Protein AF-A0A8J5LGC0-F1 (afdb_monomer_lite)

pLDDT: mean 91.52, std 15.5, range [35.91, 98.69]

Organism: Zingiber officinale (NCBI:txid94328)

Sequence (93 aa):
MKTRTLDRQVMDFKKVDAHVHQFKGSSASIGVQRVKNVCMAFRNYCEEMDHEGCLTCQQQLKQEYFLVKNKLETLFKLEQQIVAAGGSIPMMW

Structure (mmCIF, N/CA/C/O backbone):
data_AF-A0A8J5LGC0-F1
#
_entry.id   AF-A0A8J5LGC0-F1
#
loop_
_atom_site.group_PDB
_atom_site.id
_atom_site.type_symbol
_atom_site.label_atom_id
_atom_site.label_alt_id
_atom_site.label_comp_id
_atom_site.label_asym_id
_atom_site.label_entity_id
_atom_site.label_seq_id
_atom_site.pdbx_PDB_ins_code
_atom_site.Cartn_x
_atom_site.Cartn_y
_atom_site.Cartn_z
_atom_site.occupancy
_atom_site.B_iso_or_equiv
_atom_site.auth_seq_id
_atom_site.auth_comp_id
_atom_site.auth_asym_id
_atom_site.auth_atom_id
_atom_site.pdbx_PDB_model_num
ATOM 1 N N . MET A 1 1 ? -21.631 34.823 20.594 1.00 35.91 1 MET A N 1
ATOM 2 C CA . MET A 1 1 ? -20.811 33.595 20.688 1.00 35.91 1 MET A CA 1
ATOM 3 C C . MET A 1 1 ? -21.579 32.458 20.025 1.00 35.91 1 MET A C 1
ATOM 5 O O . MET A 1 1 ? -22.618 32.082 20.543 1.00 35.91 1 MET A O 1
ATOM 9 N N . LYS A 1 2 ? -21.156 31.982 18.846 1.00 38.91 2 LYS A N 1
ATOM 10 C CA . LYS A 1 2 ? -21.739 30.791 18.202 1.00 38.91 2 LYS A CA 1
ATOM 11 C C . LYS A 1 2 ? -20.823 29.613 18.508 1.00 38.91 2 LYS A C 1
ATOM 13 O O . LYS A 1 2 ? -19.723 29.540 17.967 1.00 38.91 2 LYS A O 1
ATOM 18 N N . THR A 1 3 ? -21.251 28.741 19.408 1.00 44.53 3 THR A N 1
ATOM 19 C CA . THR A 1 3 ? -20.627 27.443 19.656 1.00 44.53 3 THR A CA 1
ATOM 20 C C . THR A 1 3 ? -20.719 26.618 18.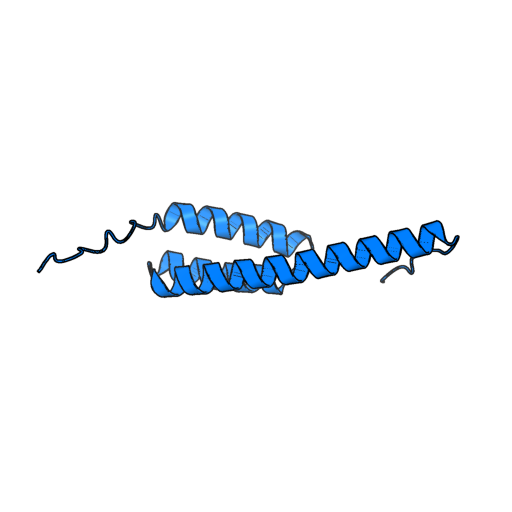374 1.00 44.53 3 THR A C 1
ATOM 22 O O . THR A 1 3 ? -21.795 26.199 17.960 1.00 44.53 3 THR A O 1
ATOM 25 N N . ARG A 1 4 ? -19.584 26.442 17.688 1.00 46.97 4 ARG A N 1
ATOM 26 C CA . ARG A 1 4 ? -19.451 25.453 16.617 1.00 46.97 4 ARG A CA 1
ATOM 27 C C . ARG A 1 4 ? -19.365 24.089 17.287 1.00 46.97 4 ARG A C 1
ATOM 29 O O . ARG A 1 4 ? -18.285 23.673 17.692 1.00 46.97 4 ARG A O 1
ATOM 36 N N . THR A 1 5 ? -20.496 23.419 17.443 1.00 47.62 5 THR A N 1
ATOM 37 C CA . THR A 1 5 ? -20.510 21.983 17.712 1.00 47.62 5 THR A CA 1
ATOM 38 C C . THR A 1 5 ? -19.909 21.325 16.472 1.00 47.62 5 THR A C 1
ATOM 40 O O . THR A 1 5 ? -20.521 21.330 15.407 1.00 47.62 5 THR A O 1
ATOM 43 N N . LEU A 1 6 ? -18.649 20.899 16.570 1.00 51.00 6 LEU A N 1
ATOM 44 C CA . LEU A 1 6 ? -17.970 20.133 15.533 1.00 51.00 6 LEU A CA 1
ATOM 45 C C . LEU A 1 6 ? -18.754 18.833 15.368 1.00 51.00 6 LEU A C 1
ATOM 47 O O . LEU A 1 6 ? -18.705 17.968 16.239 1.00 51.00 6 LEU A O 1
ATOM 51 N N . ASP A 1 7 ? -19.517 18.740 14.285 1.00 48.97 7 ASP A N 1
ATOM 52 C CA . ASP A 1 7 ? -20.157 17.511 13.842 1.00 48.97 7 ASP A CA 1
ATOM 53 C C . ASP A 1 7 ? -19.038 16.512 13.523 1.00 48.97 7 ASP A C 1
ATOM 55 O O . ASP A 1 7 ? -18.433 16.530 12.448 1.00 48.97 7 ASP A O 1
ATOM 59 N N . ARG A 1 8 ? -18.632 15.734 14.533 1.00 57.41 8 ARG A N 1
ATOM 60 C CA . ARG A 1 8 ? -17.638 14.677 14.383 1.00 57.41 8 ARG A CA 1
ATOM 61 C C . ARG A 1 8 ? -18.303 13.625 13.519 1.00 57.41 8 ARG A C 1
ATOM 63 O O . ARG A 1 8 ? -19.111 12.847 14.017 1.00 57.41 8 ARG A O 1
ATOM 70 N N . GLN A 1 9 ? -17.984 13.653 12.230 1.00 66.69 9 GLN A N 1
ATOM 71 C CA . GLN A 1 9 ? -18.472 12.689 11.258 1.00 66.69 9 GLN A CA 1
ATOM 72 C C . GLN A 1 9 ? -18.309 11.287 11.854 1.00 66.69 9 GLN A C 1
ATOM 74 O O . GLN A 1 9 ? -17.193 10.864 12.160 1.00 66.69 9 GLN A O 1
ATOM 79 N N . VAL A 1 10 ? -19.429 10.613 12.119 1.00 78.12 10 VAL A N 1
ATOM 80 C CA . VAL A 1 10 ? -19.415 9.309 12.782 1.00 78.12 10 VAL A CA 1
ATOM 81 C C . VAL A 1 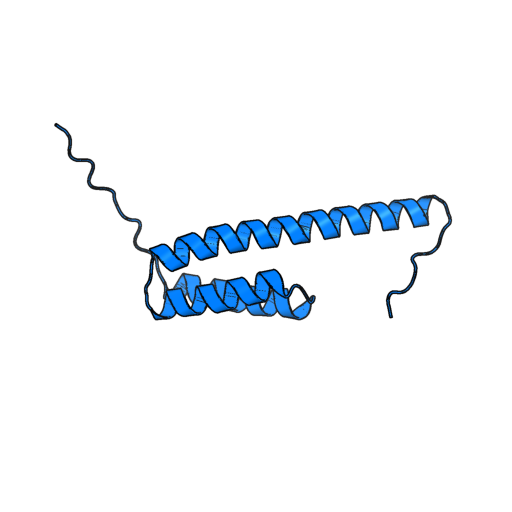10 ? -18.716 8.328 11.847 1.00 78.12 10 VAL A C 1
ATOM 83 O O . VAL A 1 10 ? -19.210 8.031 10.759 1.00 78.12 10 VAL A O 1
ATOM 86 N N . MET A 1 11 ? -17.531 7.866 12.245 1.00 85.38 11 MET A N 1
ATOM 87 C CA . MET A 1 11 ? -16.761 6.896 11.477 1.00 85.38 11 MET A CA 1
ATOM 88 C C . MET A 1 11 ? -17.402 5.514 11.616 1.00 85.38 11 MET A C 1
ATOM 90 O O . MET A 1 11 ? -17.516 4.978 12.716 1.00 85.38 11 MET A O 1
ATOM 94 N N . ASP A 1 12 ? -17.798 4.916 10.494 1.00 94.69 12 ASP A N 1
ATOM 95 C CA . ASP A 1 12 ? -18.198 3.510 10.450 1.00 94.69 12 ASP A CA 1
ATOM 96 C C . ASP A 1 12 ? -16.942 2.627 10.434 1.00 94.69 12 ASP A C 1
ATOM 98 O O . ASP A 1 12 ? -16.405 2.288 9.375 1.00 94.69 12 ASP A O 1
ATOM 102 N N . PHE A 1 13 ? -16.454 2.277 11.625 1.00 94.81 13 PHE A N 1
ATOM 103 C CA . PHE A 1 13 ? -15.238 1.480 11.799 1.00 94.81 13 PHE A CA 1
ATOM 104 C C . PHE A 1 13 ? -15.297 0.120 11.096 1.00 94.81 13 PHE A C 1
ATOM 106 O O . PHE A 1 13 ? -14.278 -0.338 10.587 1.00 94.81 13 PHE A O 1
ATOM 113 N N . LYS A 1 14 ? -16.476 -0.513 10.995 1.00 96.31 14 LYS A N 1
ATOM 114 C CA . LYS A 1 14 ? -16.615 -1.807 10.305 1.00 96.31 14 LYS A CA 1
ATOM 115 C C . LYS A 1 14 ? -16.402 -1.655 8.807 1.00 96.31 14 LYS A C 1
ATOM 117 O O . LYS A 1 14 ? -15.697 -2.454 8.191 1.00 96.31 14 LYS A O 1
ATOM 122 N N . LYS A 1 15 ? -16.993 -0.615 8.217 1.00 97.25 15 LYS A N 1
ATOM 123 C CA . LYS A 1 15 ? -16.797 -0.309 6.799 1.00 97.25 15 LYS A CA 1
ATOM 124 C C . LYS A 1 15 ? -15.347 0.079 6.505 1.00 97.25 15 LYS A C 1
ATOM 126 O O . LYS A 1 15 ? -14.796 -0.355 5.494 1.00 97.25 15 LYS A O 1
ATOM 131 N N . VAL A 1 16 ? -14.722 0.864 7.385 1.00 96.94 16 VAL A N 1
ATOM 132 C CA . VAL A 1 16 ? -13.303 1.227 7.255 1.00 96.94 16 VAL A CA 1
ATOM 133 C C . VAL A 1 16 ? -12.412 -0.015 7.347 1.00 96.94 16 VAL A C 1
ATOM 135 O O . VAL A 1 16 ? -11.604 -0.219 6.440 1.00 96.94 16 VAL A O 1
ATOM 138 N N . ASP A 1 17 ? -12.596 -0.885 8.349 1.00 98.00 17 ASP A N 1
ATOM 139 C CA . ASP A 1 17 ? -11.805 -2.118 8.496 1.00 98.00 17 ASP A CA 1
ATOM 140 C C . ASP A 1 17 ? -11.895 -3.006 7.251 1.00 98.00 17 ASP A C 1
ATOM 142 O O . ASP A 1 17 ? -10.870 -3.462 6.746 1.00 98.00 17 ASP A O 1
ATOM 146 N N . ALA A 1 18 ? -13.097 -3.190 6.691 1.00 98.38 18 ALA A N 1
ATOM 147 C CA . ALA A 1 18 ? -13.290 -3.994 5.485 1.00 98.38 18 ALA A CA 1
ATOM 148 C C . ALA A 1 18 ? -12.474 -3.459 4.292 1.00 98.38 18 ALA A C 1
ATOM 150 O O . ALA A 1 18 ? -11.793 -4.226 3.602 1.00 98.38 18 ALA A O 1
ATOM 151 N N . HIS A 1 19 ? -12.482 -2.140 4.070 1.00 98.25 19 HIS A N 1
ATOM 152 C CA . HIS A 1 19 ? -11.685 -1.516 3.012 1.00 98.25 19 HIS A CA 1
ATOM 153 C C . HIS A 1 19 ? -10.178 -1.637 3.270 1.00 98.25 19 HIS A C 1
ATOM 155 O O . HIS A 1 19 ? -9.412 -1.956 2.357 1.00 98.25 19 HIS A O 1
ATOM 161 N N . VAL A 1 20 ? -9.740 -1.424 4.512 1.00 98.38 20 VAL A N 1
ATOM 162 C CA . VAL A 1 20 ? -8.327 -1.544 4.895 1.00 98.38 20 VAL A CA 1
ATOM 163 C C . VAL A 1 20 ? -7.851 -2.995 4.774 1.00 98.38 20 VAL A C 1
ATOM 165 O O . VAL A 1 20 ? -6.734 -3.236 4.317 1.00 98.38 20 VAL A O 1
ATOM 168 N N . HIS A 1 21 ? -8.690 -3.974 5.113 1.00 98.31 21 HIS A N 1
ATOM 169 C CA . HIS A 1 21 ? -8.391 -5.394 4.958 1.00 98.31 21 HIS A CA 1
ATOM 170 C C . HIS A 1 21 ? -8.171 -5.771 3.492 1.00 98.31 21 HIS A C 1
ATOM 172 O O . HIS A 1 21 ? -7.173 -6.420 3.166 1.00 98.31 21 HIS A O 1
ATOM 178 N N . GLN A 1 22 ? -9.057 -5.321 2.600 1.00 98.62 22 GLN A N 1
ATOM 179 C CA . GLN A 1 22 ? -8.891 -5.526 1.163 1.00 98.62 22 GLN A CA 1
ATOM 180 C C . GLN A 1 22 ? -7.585 -4.888 0.671 1.00 98.62 22 GLN A C 1
ATOM 182 O O . GLN A 1 22 ? -6.802 -5.529 -0.030 1.00 98.62 22 GLN A O 1
ATOM 187 N N . PHE A 1 23 ? -7.302 -3.653 1.089 1.00 98.12 23 PHE A N 1
ATOM 188 C CA . PHE A 1 23 ? -6.102 -2.935 0.663 1.00 98.12 23 PHE A CA 1
ATOM 189 C C . PHE A 1 23 ? -4.800 -3.554 1.203 1.00 98.12 23 PHE A C 1
ATOM 191 O O . PHE A 1 23 ? -3.789 -3.595 0.495 1.00 98.12 23 PHE A O 1
ATOM 198 N N . LYS A 1 24 ? -4.832 -4.133 2.412 1.00 98.56 24 LYS A N 1
ATOM 199 C CA . LYS A 1 24 ? -3.752 -4.972 2.958 1.00 98.56 24 LYS A CA 1
ATOM 200 C C . LYS A 1 24 ? -3.463 -6.158 2.038 1.00 98.56 24 LYS A C 1
ATOM 202 O O . LYS A 1 24 ? -2.304 -6.427 1.736 1.00 98.56 24 LYS A O 1
ATOM 207 N N . GLY A 1 25 ? -4.508 -6.866 1.603 1.00 98.31 25 GLY A N 1
ATOM 208 C CA . GLY A 1 25 ? -4.384 -8.009 0.696 1.00 98.31 25 GLY A CA 1
ATOM 209 C C . GLY A 1 25 ? -3.767 -7.611 -0.645 1.00 98.31 25 GLY A C 1
ATOM 210 O O . GLY A 1 25 ? -2.761 -8.188 -1.058 1.00 98.31 25 GLY A O 1
ATOM 211 N N . SER A 1 26 ? -4.305 -6.565 -1.276 1.00 98.12 26 SER A N 1
ATOM 212 C CA . SER A 1 26 ? -3.794 -6.064 -2.556 1.00 98.12 26 SER A CA 1
ATOM 213 C C . SER A 1 26 ? -2.334 -5.613 -2.464 1.00 98.12 26 SER A C 1
ATOM 215 O O . SER A 1 26 ? -1.520 -6.027 -3.282 1.00 98.12 26 SER A O 1
ATOM 217 N N . SER A 1 27 ? -1.961 -4.823 -1.452 1.00 98.31 27 SER A N 1
ATOM 218 C CA . SER A 1 27 ? -0.572 -4.358 -1.286 1.00 98.31 27 SER A CA 1
ATOM 219 C C . SER A 1 27 ? 0.413 -5.498 -1.010 1.00 98.31 27 SER A C 1
ATOM 221 O O . SER A 1 27 ? 1.521 -5.487 -1.547 1.00 98.31 27 SER A O 1
ATOM 223 N N . ALA A 1 28 ? 0.010 -6.514 -0.240 1.00 98.12 28 ALA A N 1
ATOM 224 C CA . ALA A 1 28 ? 0.824 -7.707 -0.020 1.00 98.12 28 ALA A CA 1
ATOM 225 C C . ALA A 1 28 ? 1.080 -8.490 -1.320 1.00 98.12 28 ALA A C 1
ATOM 227 O O . ALA A 1 28 ? 2.210 -8.922 -1.539 1.00 98.12 28 ALA A O 1
ATOM 228 N N . SER A 1 29 ? 0.068 -8.627 -2.188 1.00 98.25 29 SER A N 1
ATOM 229 C CA . SER A 1 29 ? 0.165 -9.409 -3.434 1.00 98.25 29 SER A CA 1
ATOM 230 C C . SER A 1 29 ? 1.210 -8.891 -4.430 1.00 98.25 29 SER A C 1
ATOM 232 O O . SER A 1 29 ? 1.753 -9.669 -5.205 1.00 98.25 29 SER A O 1
ATOM 234 N N . ILE A 1 30 ? 1.533 -7.595 -4.367 1.00 95.75 30 ILE A N 1
ATOM 235 C CA . ILE A 1 30 ? 2.536 -6.933 -5.217 1.00 95.75 30 ILE A CA 1
ATOM 236 C C . ILE A 1 30 ? 3.798 -6.523 -4.438 1.00 95.75 30 ILE A C 1
ATOM 238 O O . ILE A 1 30 ? 4.571 -5.683 -4.889 1.00 95.75 30 ILE A O 1
ATOM 242 N N . GLY A 1 31 ? 3.997 -7.065 -3.233 1.00 96.31 31 GLY A N 1
ATOM 243 C CA . GLY A 1 31 ? 5.221 -6.851 -2.454 1.00 96.31 31 GLY A CA 1
ATOM 244 C C . GLY A 1 31 ? 5.362 -5.475 -1.787 1.00 96.31 31 GLY A C 1
ATOM 245 O O . GLY A 1 31 ? 6.426 -5.164 -1.253 1.00 96.31 31 GLY A O 1
ATOM 246 N N . VAL A 1 32 ? 4.313 -4.650 -1.728 1.00 97.81 32 VAL A N 1
ATOM 247 C CA . VAL A 1 32 ? 4.370 -3.304 -1.126 1.00 97.81 32 VAL A CA 1
ATOM 248 C C . VAL A 1 32 ? 4.212 -3.381 0.399 1.00 97.81 32 VAL A C 1
ATOM 250 O O . VAL A 1 32 ? 3.160 -3.087 0.972 1.00 97.81 32 VAL A O 1
ATOM 253 N N . GLN A 1 33 ? 5.287 -3.776 1.087 1.00 97.81 33 GLN A N 1
ATOM 254 C CA . GLN A 1 33 ? 5.259 -4.059 2.530 1.00 97.81 33 GLN A CA 1
ATOM 255 C C . GLN A 1 33 ? 4.930 -2.841 3.406 1.00 97.81 33 GLN A C 1
ATOM 257 O O . GLN A 1 33 ? 4.247 -2.994 4.415 1.00 97.81 33 GLN A O 1
ATOM 262 N N . ARG A 1 34 ? 5.372 -1.629 3.041 1.00 98.38 34 ARG A N 1
ATOM 263 C CA . ARG A 1 34 ? 5.120 -0.423 3.856 1.00 98.38 34 ARG A CA 1
ATOM 264 C C . ARG A 1 34 ? 3.626 -0.101 3.950 1.00 98.38 34 ARG A C 1
ATOM 266 O O . ARG A 1 34 ? 3.113 0.074 5.049 1.00 98.38 34 ARG A O 1
ATOM 273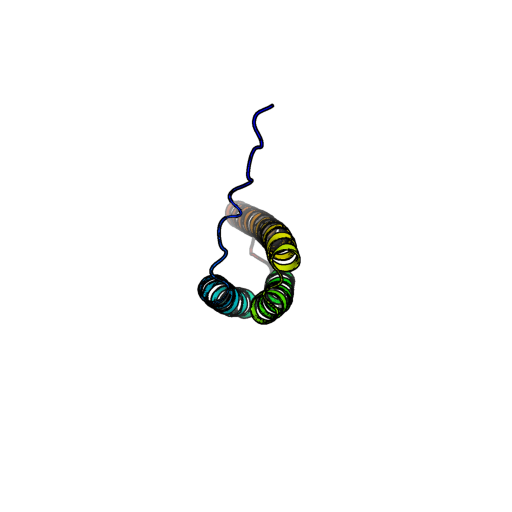 N N . VAL A 1 35 ? 2.917 -0.136 2.818 1.00 98.62 35 VAL A N 1
ATOM 274 C CA . VAL A 1 35 ? 1.452 0.018 2.771 1.00 98.62 35 VAL A CA 1
ATOM 275 C C . VAL A 1 35 ? 0.770 -1.099 3.563 1.00 98.62 35 VAL A C 1
ATOM 277 O O . VAL A 1 35 ? -0.067 -0.808 4.415 1.00 98.62 35 VAL A O 1
ATOM 280 N N . LYS A 1 36 ? 1.182 -2.361 3.361 1.00 98.62 36 LYS A N 1
ATOM 281 C CA . LYS A 1 36 ? 0.651 -3.514 4.109 1.00 98.62 36 LYS A CA 1
ATOM 282 C C . LYS A 1 36 ? 0.748 -3.306 5.623 1.00 98.62 36 LYS A C 1
ATOM 284 O O . LYS A 1 36 ? -0.217 -3.562 6.340 1.00 98.62 36 LYS A O 1
ATOM 289 N N . ASN A 1 37 ? 1.899 -2.846 6.107 1.00 98.56 37 ASN A N 1
ATOM 290 C CA . ASN A 1 37 ? 2.156 -2.662 7.533 1.00 98.56 37 ASN A CA 1
ATOM 291 C C . ASN A 1 37 ? 1.301 -1.535 8.128 1.00 98.56 37 ASN A C 1
ATOM 293 O O . ASN A 1 37 ? 0.744 -1.717 9.208 1.00 98.56 37 ASN A O 1
ATOM 297 N N . VAL A 1 38 ? 1.120 -0.420 7.409 1.00 98.69 38 VAL A N 1
ATOM 298 C CA . VAL A 1 38 ? 0.190 0.638 7.840 1.00 98.69 38 VAL A CA 1
ATOM 299 C C . VAL A 1 38 ? -1.246 0.116 7.871 1.00 98.69 38 VAL A C 1
ATOM 301 O O . VAL A 1 38 ? -1.961 0.378 8.833 1.00 98.69 38 VAL A O 1
ATOM 304 N N . CYS A 1 39 ? -1.667 -0.679 6.879 1.00 98.69 39 CYS A N 1
ATOM 305 C CA . CYS A 1 39 ? -2.984 -1.312 6.915 1.00 98.69 39 CYS A CA 1
ATOM 306 C C . CYS A 1 39 ? -3.158 -2.196 8.152 1.00 98.69 39 CYS A C 1
ATOM 308 O O . CYS A 1 39 ? -4.212 -2.146 8.768 1.00 98.69 39 CYS A O 1
ATOM 310 N N . MET A 1 40 ? -2.153 -2.986 8.541 1.00 98.44 40 MET A N 1
ATOM 311 C CA . MET A 1 40 ? -2.238 -3.807 9.756 1.00 98.44 40 MET A CA 1
ATOM 312 C C . MET A 1 40 ? -2.489 -2.958 11.008 1.00 98.44 40 MET A C 1
ATOM 314 O O . MET A 1 40 ? -3.408 -3.270 11.756 1.00 98.44 40 MET A O 1
ATOM 318 N N . ALA A 1 41 ? -1.732 -1.871 11.200 1.00 98.44 41 ALA A N 1
ATOM 319 C CA . ALA A 1 41 ? -1.930 -0.965 12.334 1.00 98.44 41 ALA A CA 1
ATOM 320 C C . ALA A 1 41 ? -3.310 -0.285 12.300 1.00 98.44 41 ALA A C 1
ATOM 322 O O . ALA A 1 41 ? -3.999 -0.222 13.311 1.00 98.44 41 ALA A O 1
ATOM 323 N N . PHE A 1 42 ? -3.751 0.159 11.121 1.00 98.56 42 PHE A N 1
ATOM 324 C CA . PHE A 1 42 ? -5.055 0.800 10.949 1.00 98.56 42 PHE A CA 1
ATOM 325 C C . PHE A 1 42 ? -6.204 -0.146 11.343 1.00 98.56 42 PHE A C 1
ATOM 327 O O . PHE A 1 42 ? -7.139 0.267 12.024 1.00 98.56 42 PHE A O 1
ATOM 334 N N . ARG A 1 43 ? -6.124 -1.436 10.996 1.00 98.31 43 ARG A N 1
ATOM 335 C CA . ARG A 1 43 ? -7.144 -2.413 11.414 1.00 98.31 43 ARG A CA 1
ATOM 336 C C . ARG A 1 43 ? -7.240 -2.540 12.934 1.00 98.31 43 ARG A C 1
ATOM 338 O O . ARG A 1 43 ? -8.350 -2.524 13.452 1.00 98.31 43 ARG A O 1
ATOM 345 N N . ASN A 1 44 ? -6.107 -2.560 13.638 1.00 98.31 44 ASN A N 1
ATOM 346 C CA . ASN A 1 44 ? -6.099 -2.597 15.104 1.00 98.31 44 ASN A CA 1
ATOM 347 C C . ASN A 1 44 ? -6.839 -1.381 15.692 1.00 98.31 44 ASN A C 1
ATOM 349 O O . ASN A 1 44 ? -7.714 -1.547 16.534 1.00 98.31 44 ASN A O 1
ATOM 353 N N . TYR A 1 45 ? -6.592 -0.173 15.172 1.00 98.19 45 TYR A N 1
ATOM 354 C CA . TYR A 1 45 ? -7.322 1.024 15.613 1.00 98.19 45 TYR A CA 1
ATOM 355 C C . TYR A 1 45 ? -8.813 1.004 15.247 1.00 98.19 45 TYR A C 1
ATOM 357 O O . TYR A 1 45 ? -9.625 1.587 15.962 1.00 98.19 45 TYR A O 1
ATOM 365 N N . CYS A 1 46 ? -9.206 0.328 14.160 1.00 96.75 46 CYS A N 1
ATOM 366 C CA . CYS A 1 46 ? -10.624 0.126 13.847 1.00 96.75 46 CYS A CA 1
ATOM 367 C C . CYS A 1 46 ? -11.298 -0.806 14.863 1.00 96.75 46 CYS A C 1
ATOM 369 O O . CYS A 1 46 ? -12.430 -0.545 15.268 1.00 96.75 46 CYS A O 1
ATOM 371 N N . GLU A 1 47 ? -10.608 -1.872 15.275 1.00 96.75 47 GLU A N 1
ATOM 372 C CA . GLU A 1 47 ? -11.077 -2.825 16.289 1.00 96.75 47 GLU A CA 1
ATOM 373 C C . GLU A 1 47 ? -11.196 -2.163 17.673 1.00 96.75 47 GLU A C 1
ATOM 375 O O . GLU A 1 47 ? -12.182 -2.380 18.376 1.00 96.75 47 GLU A O 1
ATOM 380 N N . GLU A 1 48 ? -10.250 -1.288 18.022 1.00 97.25 48 GLU A N 1
ATOM 381 C CA . GLU A 1 48 ? -10.257 -0.487 19.256 1.00 97.25 48 GLU A CA 1
ATOM 382 C C . GLU A 1 48 ? -11.220 0.716 19.203 1.00 97.25 48 GLU A C 1
ATOM 384 O O . GLU A 1 48 ? -11.407 1.404 20.206 1.00 97.25 48 GLU A O 1
ATOM 389 N N . MET A 1 49 ? -11.843 0.979 18.046 1.00 94.75 49 MET A N 1
ATOM 390 C CA . MET A 1 49 ? -12.651 2.178 17.780 1.00 94.75 49 MET A CA 1
ATOM 391 C C . MET A 1 49 ? -11.900 3.494 18.072 1.00 94.75 49 MET A C 1
ATOM 393 O O . MET A 1 49 ? -12.506 4.524 18.394 1.00 94.75 49 MET A O 1
ATOM 397 N N . ASP A 1 50 ? -10.573 3.481 17.925 1.00 95.88 50 ASP A N 1
ATOM 398 C CA . ASP A 1 50 ? -9.724 4.655 18.079 1.00 95.88 50 ASP A CA 1
ATOM 399 C C . ASP A 1 50 ? -9.770 5.501 16.804 1.00 95.88 50 ASP A C 1
ATOM 401 O O . ASP A 1 50 ? -9.089 5.270 15.802 1.00 95.88 50 ASP A O 1
ATOM 405 N N . HIS A 1 51 ? -10.598 6.535 16.857 1.00 94.06 51 HIS A N 1
ATOM 406 C CA . HIS A 1 51 ? -10.771 7.481 15.767 1.00 94.06 51 HIS A CA 1
ATOM 407 C C . HIS A 1 51 ? -9.507 8.307 15.467 1.00 94.06 51 HIS A C 1
ATOM 409 O O . HIS A 1 51 ? -9.286 8.669 14.312 1.00 94.06 51 HIS A O 1
ATOM 415 N N . GLU A 1 52 ? -8.708 8.674 16.472 1.00 95.75 52 GLU A N 1
ATOM 416 C CA . GLU A 1 52 ? -7.498 9.480 16.254 1.00 95.75 52 GLU A CA 1
ATOM 417 C C . GLU A 1 52 ? -6.388 8.620 15.641 1.00 95.75 52 GLU A C 1
ATOM 419 O O . GLU A 1 52 ? -5.768 9.024 14.649 1.00 95.75 52 GLU A O 1
ATOM 424 N N . GLY A 1 53 ? -6.227 7.393 16.145 1.00 97.25 53 GLY A N 1
ATOM 425 C CA . GLY A 1 53 ? -5.377 6.368 15.545 1.00 97.25 53 GLY A CA 1
ATOM 426 C C . GLY A 1 53 ? -5.767 6.079 14.093 1.00 97.25 53 GLY A C 1
ATOM 427 O O . GLY A 1 53 ? -4.919 6.117 13.198 1.00 97.25 53 GLY A O 1
ATOM 428 N N . CYS A 1 54 ? -7.065 5.918 13.813 1.00 97.25 54 CYS A N 1
ATOM 429 C CA . CYS A 1 54 ? -7.582 5.721 12.455 1.00 97.25 54 CYS A CA 1
ATOM 430 C C . CYS A 1 54 ? -7.257 6.888 11.509 1.00 97.25 54 CYS A C 1
ATOM 432 O O . CYS A 1 54 ? -6.820 6.664 10.378 1.00 97.25 54 CYS A O 1
ATOM 434 N N . LEU A 1 55 ? -7.438 8.140 11.945 1.00 96.31 55 LEU A N 1
ATOM 435 C CA . LEU A 1 55 ? -7.096 9.315 11.133 1.00 96.31 55 LEU A CA 1
ATOM 436 C C . LEU A 1 55 ? -5.588 9.416 10.870 1.00 96.31 55 LEU A C 1
ATOM 438 O O . LEU A 1 55 ? -5.168 9.710 9.747 1.00 96.31 55 LEU A O 1
ATOM 442 N N . THR A 1 56 ? -4.775 9.125 11.883 1.00 98.00 56 THR A N 1
ATOM 443 C CA . THR A 1 56 ? -3.314 9.103 11.760 1.00 98.00 56 THR A CA 1
ATOM 444 C C . THR A 1 56 ? -2.874 8.047 10.750 1.00 98.00 56 THR A C 1
ATOM 446 O O . THR A 1 56 ? -2.127 8.348 9.812 1.00 98.00 56 THR A O 1
ATOM 449 N N . CYS A 1 57 ? -3.400 6.826 10.863 1.00 98.25 57 CYS A N 1
ATOM 450 C CA . CYS A 1 57 ? -3.129 5.761 9.907 1.00 98.25 57 CYS A CA 1
ATOM 451 C C . CYS A 1 57 ? -3.649 6.082 8.506 1.00 98.25 57 CYS A C 1
ATOM 453 O O . CYS A 1 57 ? -2.976 5.757 7.532 1.00 98.25 57 CYS A O 1
ATOM 455 N N . GLN A 1 58 ? -4.794 6.754 8.362 1.00 97.25 58 GLN A N 1
ATOM 456 C CA . GLN A 1 58 ? -5.291 7.184 7.054 1.00 97.25 58 GLN A CA 1
ATOM 457 C C . GLN A 1 58 ? -4.296 8.122 6.357 1.00 97.25 58 GLN A C 1
ATOM 459 O O . GLN A 1 58 ? -4.043 7.978 5.156 1.00 97.25 58 GLN A O 1
ATOM 464 N N . GLN A 1 59 ? -3.719 9.070 7.097 1.00 98.31 59 GLN A N 1
ATOM 465 C CA . GLN A 1 59 ? -2.725 9.990 6.555 1.00 98.31 59 GLN A CA 1
ATOM 466 C C . GLN A 1 59 ? -1.433 9.259 6.165 1.00 98.31 59 GLN A C 1
ATOM 468 O O . GLN A 1 59 ? -0.929 9.459 5.057 1.00 98.31 59 GLN A O 1
ATOM 473 N N . GLN A 1 60 ? -0.937 8.368 7.025 1.00 98.56 60 GLN A N 1
ATOM 474 C CA . GLN A 1 60 ? 0.238 7.541 6.729 1.00 98.56 60 GLN A CA 1
ATOM 475 C C . GLN A 1 60 ? 0.001 6.636 5.515 1.00 98.56 60 GLN A C 1
ATOM 477 O O . GLN A 1 60 ? 0.850 6.535 4.634 1.00 98.56 60 GLN A O 1
ATOM 482 N N . LEU A 1 61 ? -1.183 6.029 5.411 1.00 98.44 61 LEU A N 1
ATOM 483 C CA . LEU A 1 61 ? -1.535 5.133 4.315 1.00 98.44 61 LEU A CA 1
ATOM 484 C C . LEU A 1 61 ? -1.505 5.863 2.969 1.00 98.44 61 LEU A C 1
ATOM 486 O O . LEU A 1 61 ? -0.968 5.336 1.995 1.00 98.44 61 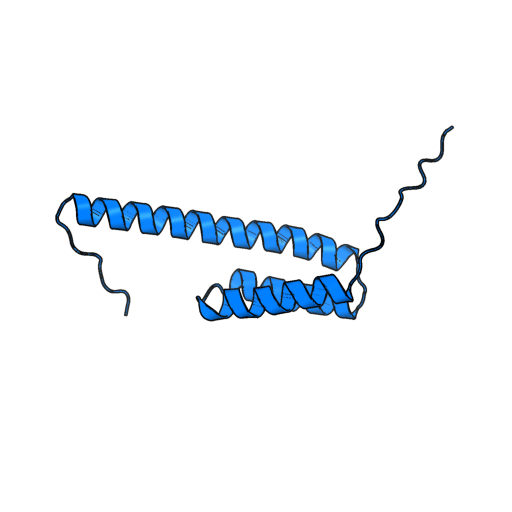LEU A O 1
ATOM 490 N N . LYS A 1 62 ? -2.023 7.099 2.925 1.00 98.50 62 LYS A N 1
ATOM 491 C CA . LYS A 1 62 ? -1.922 7.967 1.743 1.00 98.50 62 LYS A CA 1
ATOM 492 C C . LYS A 1 62 ? -0.466 8.266 1.394 1.00 98.50 62 LYS A C 1
ATOM 494 O O . LYS A 1 62 ? -0.100 8.156 0.228 1.00 98.50 62 LYS A O 1
ATOM 499 N N . GLN A 1 63 ? 0.361 8.628 2.375 1.00 98.69 63 GLN A N 1
ATOM 500 C CA . GLN A 1 63 ? 1.776 8.941 2.146 1.00 98.69 63 GLN A CA 1
ATOM 501 C C . GLN A 1 63 ? 2.537 7.744 1.569 1.00 98.69 63 GLN A C 1
ATOM 503 O O . GLN A 1 63 ? 3.215 7.880 0.551 1.00 98.69 63 GLN A O 1
ATOM 508 N N . GLU A 1 64 ? 2.379 6.564 2.168 1.00 98.62 64 GLU A N 1
ATOM 509 C CA . GLU A 1 64 ? 3.030 5.335 1.710 1.00 98.62 64 GLU A CA 1
ATOM 510 C C . GLU A 1 64 ? 2.558 4.911 0.318 1.00 98.62 64 GLU A C 1
ATOM 512 O O . GLU A 1 64 ? 3.368 4.519 -0.526 1.00 98.62 64 GLU A O 1
ATOM 517 N N . TYR A 1 65 ? 1.258 5.051 0.047 1.00 98.44 65 TYR A N 1
ATOM 518 C CA . TYR A 1 65 ? 0.691 4.803 -1.274 1.00 98.44 65 TYR A CA 1
ATOM 519 C C . TYR A 1 65 ? 1.275 5.743 -2.338 1.00 98.44 65 TYR A C 1
ATOM 521 O O . TYR A 1 65 ? 1.726 5.280 -3.386 1.00 98.44 65 TYR A O 1
ATOM 529 N N . PHE A 1 66 ? 1.310 7.054 -2.084 1.00 98.69 66 PHE A N 1
ATOM 530 C CA . PHE A 1 66 ? 1.869 8.005 -3.047 1.00 98.69 66 PHE A CA 1
ATOM 531 C C . PHE A 1 66 ? 3.366 7.796 -3.253 1.00 98.69 66 PHE A C 1
ATOM 533 O O . PHE A 1 66 ? 3.848 7.892 -4.380 1.00 98.69 66 PHE A O 1
ATOM 540 N N . LEU A 1 67 ? 4.101 7.450 -2.195 1.00 98.56 67 LEU A N 1
ATOM 541 C CA . LEU A 1 67 ? 5.523 7.159 -2.301 1.00 98.56 67 LEU A CA 1
ATOM 542 C C . LEU A 1 67 ? 5.789 5.976 -3.237 1.00 98.56 67 LEU A C 1
ATOM 544 O O . LEU A 1 67 ? 6.628 6.088 -4.131 1.00 98.56 67 LEU A O 1
ATOM 548 N N . VAL A 1 68 ? 5.091 4.850 -3.052 1.00 98.12 68 VAL A N 1
ATOM 549 C CA . VAL A 1 68 ? 5.285 3.687 -3.930 1.00 98.12 68 VAL A CA 1
ATOM 550 C C . VAL A 1 68 ? 4.780 3.960 -5.344 1.00 98.12 68 VAL A C 1
ATOM 552 O O . VAL A 1 68 ? 5.469 3.609 -6.297 1.00 98.12 68 VAL A O 1
ATOM 555 N N . LYS A 1 69 ? 3.642 4.649 -5.493 1.00 98.31 69 LYS A N 1
ATOM 556 C CA . LYS A 1 69 ? 3.092 5.030 -6.797 1.00 98.31 69 LYS A CA 1
ATOM 557 C C . LYS A 1 69 ? 4.108 5.838 -7.602 1.00 98.31 69 LYS A C 1
ATOM 559 O O . LYS A 1 69 ? 4.452 5.437 -8.707 1.00 98.31 69 LYS A O 1
ATOM 564 N N . ASN A 1 70 ? 4.654 6.905 -7.021 1.00 98.62 70 ASN A N 1
ATOM 565 C CA . ASN A 1 70 ? 5.614 7.769 -7.706 1.00 98.62 70 ASN A CA 1
ATOM 566 C C . ASN A 1 70 ? 6.903 7.015 -8.072 1.00 98.62 70 ASN A C 1
ATOM 568 O O . ASN A 1 70 ? 7.487 7.250 -9.131 1.00 98.62 70 ASN A O 1
ATOM 572 N N . LYS A 1 71 ? 7.353 6.090 -7.211 1.00 97.88 71 LYS A N 1
ATOM 573 C CA . LYS A 1 71 ? 8.520 5.243 -7.494 1.00 97.88 71 LYS A CA 1
ATOM 574 C C . LYS A 1 71 ? 8.261 4.284 -8.653 1.00 97.88 71 LYS A C 1
ATOM 576 O O . LYS A 1 71 ? 9.122 4.163 -9.516 1.00 97.88 71 LYS A O 1
ATOM 581 N N . LEU A 1 72 ? 7.093 3.643 -8.690 1.00 97.25 72 LEU A N 1
ATOM 582 C CA . LEU A 1 72 ? 6.701 2.748 -9.781 1.00 97.25 72 LEU A CA 1
ATOM 583 C C . LEU A 1 72 ? 6.525 3.509 -11.098 1.00 97.25 72 LEU A C 1
ATOM 585 O O . LEU A 1 72 ? 7.050 3.080 -12.116 1.00 97.25 72 LEU A O 1
ATOM 589 N N . GLU A 1 73 ? 5.873 4.673 -11.081 1.00 98.50 73 GLU A N 1
ATOM 590 C CA . GLU A 1 73 ? 5.756 5.540 -12.262 1.00 98.50 73 GLU A CA 1
ATOM 591 C C . GLU A 1 73 ? 7.134 5.954 -12.798 1.00 98.50 73 GLU A C 1
ATOM 593 O O . GLU A 1 73 ? 7.374 5.913 -14.005 1.00 98.50 73 GLU A O 1
ATOM 598 N N . THR A 1 74 ? 8.063 6.301 -11.903 1.00 98.50 74 THR A N 1
ATOM 599 C CA . THR A 1 74 ? 9.450 6.613 -12.276 1.00 98.50 74 THR A CA 1
ATOM 600 C C . THR A 1 74 ? 10.159 5.397 -12.870 1.00 98.50 74 THR A C 1
ATOM 602 O O . THR A 1 74 ? 10.809 5.528 -13.904 1.00 98.50 74 THR A O 1
ATOM 605 N N . LEU A 1 75 ? 10.015 4.221 -12.253 1.00 96.75 75 LEU A N 1
ATOM 606 C CA . LEU A 1 75 ? 10.606 2.975 -12.740 1.00 96.75 75 LEU A CA 1
ATOM 607 C C . LEU A 1 75 ? 10.103 2.642 -14.149 1.00 96.75 75 LEU A C 1
ATOM 609 O O . LEU A 1 75 ? 10.912 2.485 -15.056 1.00 96.75 75 LEU A O 1
ATOM 613 N N . PHE A 1 76 ? 8.786 2.638 -14.363 1.00 96.56 76 PHE A N 1
ATOM 614 C CA . PHE A 1 76 ? 8.198 2.348 -15.673 1.00 96.56 76 PHE A CA 1
ATOM 615 C C . PHE A 1 76 ? 8.623 3.359 -16.737 1.00 96.56 76 PHE A C 1
ATOM 617 O O . PHE A 1 76 ? 8.879 2.986 -17.881 1.00 96.56 76 PHE A O 1
ATOM 624 N N . LYS A 1 77 ? 8.756 4.641 -16.374 1.00 98.25 77 LYS A N 1
ATOM 625 C CA . LYS A 1 77 ? 9.276 5.659 -17.292 1.00 98.25 77 LYS A CA 1
ATOM 626 C C . LYS A 1 77 ? 10.723 5.371 -17.702 1.00 98.25 7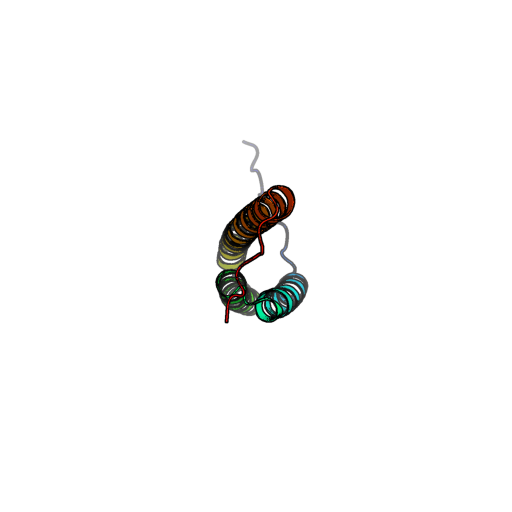7 LYS A C 1
ATOM 628 O O . LYS A 1 77 ? 11.057 5.537 -18.873 1.00 98.25 77 LYS A O 1
ATOM 633 N N . LEU A 1 78 ? 11.573 4.943 -16.768 1.00 97.31 78 LEU A N 1
ATOM 634 C CA . LEU A 1 78 ? 12.953 4.554 -17.069 1.00 97.31 78 LEU A CA 1
ATOM 635 C C . LEU A 1 78 ? 13.002 3.306 -17.955 1.00 97.31 78 LEU A C 1
ATOM 637 O O . LEU A 1 78 ? 13.750 3.285 -18.928 1.00 97.31 78 LEU A O 1
ATOM 641 N N . GLU A 1 79 ? 12.172 2.300 -17.677 1.00 96.69 79 GLU A N 1
ATOM 642 C CA . GLU A 1 79 ? 12.080 1.096 -18.509 1.00 96.69 79 GLU A CA 1
ATOM 643 C C . GLU A 1 79 ? 11.674 1.439 -19.950 1.00 96.69 79 GLU A C 1
ATOM 645 O O . GLU A 1 79 ? 12.330 1.024 -20.906 1.00 96.69 79 GLU A O 1
ATOM 650 N N . GLN A 1 80 ? 10.654 2.283 -20.122 1.00 97.62 80 GLN A N 1
ATOM 651 C CA . GLN A 1 80 ? 10.240 2.763 -21.441 1.00 97.62 80 GLN A CA 1
ATOM 652 C C . GLN A 1 80 ? 11.370 3.495 -22.176 1.00 97.62 80 GLN A C 1
ATOM 654 O O . GLN A 1 80 ? 11.542 3.298 -23.377 1.00 97.62 80 GLN A O 1
ATOM 659 N N . GLN A 1 81 ? 12.158 4.315 -21.473 1.00 97.94 81 GLN A N 1
ATOM 660 C CA . GLN A 1 81 ? 13.301 5.021 -22.058 1.00 97.94 81 GLN A CA 1
ATOM 661 C C . GLN A 1 81 ? 14.418 4.067 -22.493 1.00 97.94 81 GLN A C 1
ATOM 663 O O . GLN A 1 81 ? 14.969 4.245 -23.577 1.00 97.94 81 GLN A O 1
ATOM 668 N N . ILE A 1 82 ? 14.730 3.046 -21.687 1.00 97.25 82 ILE A N 1
ATOM 669 C CA . ILE A 1 82 ? 15.733 2.026 -22.027 1.00 97.25 82 ILE A CA 1
ATOM 670 C C . ILE A 1 82 ? 15.322 1.290 -23.304 1.00 97.25 82 ILE A C 1
ATOM 672 O O . ILE A 1 82 ? 16.118 1.195 -24.237 1.00 97.25 82 ILE A O 1
ATOM 676 N N . VAL A 1 83 ? 14.072 0.823 -23.370 1.00 97.44 83 VAL A N 1
ATOM 677 C CA . VAL A 1 83 ? 13.549 0.109 -24.544 1.00 97.44 83 VAL A CA 1
ATOM 678 C C . VAL A 1 83 ? 13.524 1.016 -25.776 1.00 97.44 83 VAL A C 1
ATOM 680 O O . VAL A 1 83 ? 13.949 0.598 -26.850 1.00 97.44 83 VAL A O 1
ATOM 683 N N . ALA A 1 84 ? 13.093 2.274 -25.635 1.00 97.94 84 ALA A N 1
ATOM 684 C CA . ALA A 1 84 ? 13.073 3.238 -26.738 1.00 97.94 84 ALA A CA 1
ATOM 685 C C . ALA A 1 84 ? 14.477 3.558 -27.285 1.00 97.94 84 ALA A C 1
ATOM 687 O O . ALA A 1 84 ? 14.620 3.853 -28.470 1.00 97.94 84 ALA A O 1
ATOM 688 N N . ALA A 1 85 ? 15.511 3.471 -26.444 1.00 97.94 85 ALA A N 1
ATOM 689 C CA . ALA A 1 85 ? 16.910 3.621 -26.840 1.00 97.94 85 ALA A CA 1
ATOM 690 C C . ALA A 1 85 ? 17.532 2.333 -27.426 1.00 97.94 85 ALA A C 1
ATOM 692 O O . ALA A 1 85 ? 18.721 2.323 -27.740 1.00 97.94 85 ALA A O 1
ATOM 693 N N . GLY A 1 86 ? 16.759 1.249 -27.570 1.00 97.56 86 GLY A N 1
ATOM 694 C CA . GLY A 1 86 ? 17.228 -0.044 -28.080 1.00 97.56 86 GLY A CA 1
ATOM 695 C C . GLY A 1 86 ? 17.906 -0.940 -27.036 1.00 97.56 86 GLY A C 1
ATOM 696 O O . GLY A 1 86 ? 18.515 -1.944 -27.401 1.00 97.56 86 GLY A O 1
ATOM 697 N N . GLY A 1 87 ? 17.824 -0.591 -25.750 1.00 96.44 87 GLY A N 1
ATOM 698 C CA . GLY A 1 87 ? 18.325 -1.409 -24.646 1.00 96.44 87 GLY A CA 1
ATOM 699 C C . GLY A 1 87 ? 17.326 -2.472 -24.173 1.00 96.44 87 GLY A C 1
ATOM 700 O O . GLY A 1 87 ? 16.158 -2.486 -24.558 1.00 96.44 87 GLY A O 1
ATOM 701 N N . SER A 1 88 ? 17.782 -3.353 -23.282 1.00 95.69 88 SER A N 1
ATOM 702 C CA . SER A 1 88 ? 16.966 -4.381 -22.621 1.00 95.69 88 SER A CA 1
ATOM 703 C C . SER A 1 88 ? 16.818 -4.095 -21.126 1.00 95.69 88 SER A C 1
ATOM 705 O O . SER A 1 88 ? 17.789 -3.693 -20.482 1.00 95.69 88 SER A O 1
ATOM 707 N N . ILE A 1 89 ? 15.639 -4.359 -20.555 1.00 94.75 89 ILE A N 1
ATOM 708 C CA . ILE A 1 89 ? 15.415 -4.224 -19.108 1.00 94.75 89 ILE A CA 1
ATOM 709 C C . ILE A 1 89 ? 16.190 -5.318 -18.360 1.00 94.75 89 ILE A C 1
ATOM 711 O O . ILE A 1 89 ? 16.021 -6.497 -18.684 1.00 94.75 89 ILE A O 1
ATOM 715 N N . PRO A 1 90 ? 17.032 -4.972 -17.369 1.00 88.44 90 PRO A N 1
ATOM 716 C CA . PRO A 1 90 ? 17.696 -5.968 -16.539 1.00 88.44 90 PRO A CA 1
ATOM 717 C C . PRO A 1 90 ? 16.666 -6.775 -15.739 1.00 88.44 90 PRO A C 1
ATOM 719 O O . PRO A 1 90 ? 15.827 -6.200 -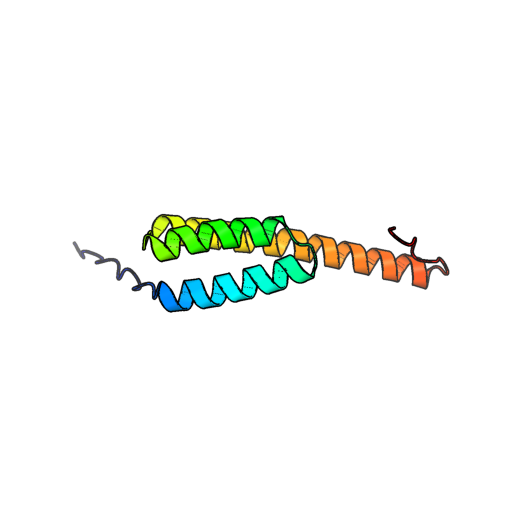15.048 1.00 88.44 90 PRO A O 1
ATOM 722 N N . MET A 1 91 ? 16.743 -8.105 -15.799 1.00 85.06 91 MET A N 1
ATOM 723 C CA . MET A 1 91 ? 15.926 -8.971 -14.945 1.00 85.06 91 MET A CA 1
ATOM 724 C C . MET A 1 91 ? 16.371 -8.824 -13.485 1.00 85.06 91 MET A C 1
ATOM 726 O O . MET A 1 91 ? 17.541 -9.042 -13.168 1.00 85.06 91 MET A O 1
ATOM 730 N N . MET A 1 92 ? 15.436 -8.465 -12.602 1.00 68.38 92 MET A N 1
ATOM 731 C CA . MET A 1 92 ? 15.633 -8.532 -11.154 1.00 68.38 92 MET A CA 1
ATOM 732 C C . MET A 1 92 ? 15.298 -9.957 -10.696 1.00 68.38 92 MET A C 1
ATOM 734 O O . MET A 1 92 ? 14.130 -10.342 -10.722 1.00 68.38 92 MET A O 1
ATOM 738 N N . TRP A 1 93 ? 16.329 -10.738 -10.362 1.00 54.88 93 TRP A N 1
ATOM 739 C CA . TRP A 1 93 ? 16.207 -12.069 -9.756 1.00 54.88 93 TRP A CA 1
ATOM 740 C C . TRP A 1 93 ? 16.019 -11.963 -8.244 1.00 54.88 93 TRP A C 1
ATOM 742 O O . TRP A 1 93 ? 16.682 -11.088 -7.638 1.00 54.88 93 TRP A O 1
#

Radius of gyration: 19.12 Å; chains: 1; bounding box: 40×46×49 Å

Secondary structure (DSSP, 8-state):
------------HHHHHHHHHHHHHHHHHTT-HHHHHHHHHHHHHHHTT-HHHHHHHHHHHHHHHHHHHHHHHHHHHHHHHHHHTT--PPP--

Foldseek 3Di:
DDPPPPPPPDDPLVVVLVVLVVQLVVCVVVPLVQLNVLSVQLNVCSVVVPPVSNVVSVVSNVVSVVVVVVVVVVVVVVCVVCVVVVHHDDDDD

InterPro domains:
  IPR008207 Signal transduction histidine kinase, phosphotransfer (Hpt) domain [PF01627] (6-65)
  IPR008207 Signal transduction histidine kinase, phosphotransfer (Hpt) domain [PS50894] (1-85)
  IPR008207 Signal transduction histidine kinase, phosphotransfer (Hpt) domain [cd00088] (12-65)
  IPR036641 HPT domain superfamily [G3DSA:1.20.120.160] (3-93)
  IPR036641 HPT domain superfamily [SSF47226] (6-82)
  IPR045871 Histidine-containing phosphotransfer protein 1-5/Phosphorelay intermediate protein YPD1 [PTHR28242] (4-83)